Protein AF-A0A2S0KQ26-F1 (afdb_monomer_lite)

Secondary structure (DSSP, 8-state):
--HHHHHTTBTSEEEEEEE-STT-EEEEEEEEEEE-SSEEEEEEPPTT-SSPEEEEEEHHHHHTTSEEEEEPPPHHHHHHHHHHHHHHHHHHHHHHHHHHHHHHHHHTTTTSSS--

InterPro domains:
  IPR009366 Protein Veg [PF06257] (3-69)
  IPR009366 Protein Veg [PTHR40026] (3-73)

Sequence (116 aa):
MCKKDIEACIGKKVRLKTNGGRKRTIIREGIVEDCYPKVFTVRCIRKSQDDPELVTYSYIDILTDTVEIAVEPEAAEIIQENYAKLEEAIKKENEAIIAAKKAEAEEAKDSEVLED

Organism: NCBI:txid236753

Radius of gyration: 27.31 Å; chains: 1; bounding box: 54×30×84 Å

Structure (mmCIF, N/CA/C/O backbone):
data_AF-A0A2S0KQ26-F1
#
_entry.id   AF-A0A2S0KQ26-F1
#
loop_
_atom_site.group_PDB
_atom_site.id
_atom_site.type_symbol
_atom_site.label_atom_id
_atom_site.label_alt_id
_atom_site.label_comp_id
_atom_site.label_asym_id
_atom_site.label_entity_id
_atom_site.label_seq_id
_atom_site.pdbx_PDB_ins_code
_atom_site.Cartn_x
_atom_site.Cartn_y
_atom_site.Cartn_z
_atom_site.occupancy
_atom_site.B_iso_or_equiv
_atom_site.auth_seq_id
_atom_site.auth_comp_id
_atom_site.auth_asym_id
_atom_site.auth_atom_id
_atom_site.pdbx_PDB_model_num
ATOM 1 N N . MET A 1 1 ? -6.900 -8.085 -1.527 1.00 74.31 1 MET A N 1
ATOM 2 C CA . MET A 1 1 ? -7.303 -6.908 -2.325 1.00 74.31 1 MET A CA 1
ATOM 3 C C . MET A 1 1 ? -7.728 -7.362 -3.705 1.00 74.31 1 MET A C 1
ATOM 5 O O . MET A 1 1 ? -7.104 -8.252 -4.268 1.00 74.31 1 MET A O 1
ATOM 9 N N . CYS A 1 2 ? -8.789 -6.773 -4.236 1.00 84.31 2 CYS A N 1
ATOM 10 C CA . CYS A 1 2 ? -9.253 -6.950 -5.602 1.00 84.31 2 CYS A CA 1
ATOM 11 C C . CYS A 1 2 ? -8.915 -5.712 -6.449 1.00 84.31 2 CYS A C 1
ATOM 13 O O . CYS A 1 2 ? -8.474 -4.688 -5.930 1.00 84.31 2 CYS A O 1
ATOM 15 N N . LYS A 1 3 ? -9.137 -5.788 -7.766 1.00 87.94 3 LYS A N 1
ATOM 16 C CA . LYS A 1 3 ? -8.873 -4.678 -8.698 1.00 87.94 3 LYS A CA 1
ATOM 17 C C . LYS A 1 3 ? -9.499 -3.348 -8.246 1.00 87.94 3 LYS A C 1
ATOM 19 O O . LYS A 1 3 ? -8.817 -2.331 -8.281 1.00 87.94 3 LYS A O 1
ATOM 24 N N . LYS A 1 4 ? -10.751 -3.376 -7.773 1.00 91.31 4 LYS A N 1
ATOM 25 C CA . LYS A 1 4 ? -11.462 -2.181 -7.286 1.00 91.31 4 LYS A CA 1
ATOM 26 C C . LYS A 1 4 ? -10.789 -1.556 -6.063 1.00 91.31 4 LYS A C 1
ATOM 28 O O . LYS A 1 4 ? -10.747 -0.338 -5.953 1.00 91.31 4 LYS A O 1
ATOM 33 N N . ASP A 1 5 ? -10.235 -2.378 -5.173 1.00 91.69 5 ASP A N 1
ATOM 34 C CA . ASP A 1 5 ? -9.529 -1.881 -3.989 1.00 91.69 5 ASP A CA 1
ATOM 35 C C . ASP A 1 5 ? -8.268 -1.116 -4.403 1.00 91.69 5 ASP A C 1
ATOM 37 O O . ASP A 1 5 ? -7.961 -0.076 -3.833 1.00 91.69 5 ASP A O 1
ATOM 41 N N . ILE A 1 6 ? -7.554 -1.606 -5.423 1.00 92.12 6 ILE A N 1
ATOM 42 C CA . ILE A 1 6 ? -6.341 -0.961 -5.946 1.00 92.12 6 ILE A CA 1
ATOM 43 C C . ILE A 1 6 ? -6.694 0.336 -6.687 1.00 92.12 6 ILE A C 1
ATOM 45 O O . ILE A 1 6 ? -6.014 1.340 -6.501 1.00 92.12 6 ILE A O 1
ATOM 49 N N . GLU A 1 7 ? -7.786 0.352 -7.455 1.00 92.75 7 GLU A N 1
ATOM 50 C CA . GLU A 1 7 ? -8.315 1.577 -8.076 1.00 92.75 7 GLU A CA 1
ATOM 51 C C . GLU A 1 7 ? -8.688 2.634 -7.022 1.00 92.75 7 GLU A C 1
ATOM 53 O O . GLU A 1 7 ? -8.403 3.815 -7.201 1.00 92.75 7 GLU A O 1
ATOM 58 N N . ALA A 1 8 ? -9.240 2.223 -5.877 1.00 92.50 8 ALA A N 1
ATOM 59 C CA . ALA A 1 8 ? -9.524 3.119 -4.752 1.00 92.50 8 ALA A CA 1
ATOM 60 C C . ALA A 1 8 ? -8.262 3.611 -4.010 1.00 92.50 8 ALA A C 1
ATOM 62 O O . ALA A 1 8 ? -8.349 4.499 -3.159 1.00 92.50 8 ALA A O 1
ATOM 63 N N . CYS A 1 9 ? -7.093 3.039 -4.311 1.00 91.56 9 CYS A N 1
ATOM 64 C CA . CYS A 1 9 ? -5.810 3.452 -3.747 1.00 91.56 9 CYS A CA 1
ATOM 65 C C . CYS A 1 9 ? -5.066 4.477 -4.609 1.00 91.56 9 CYS A C 1
ATOM 67 O O . CYS A 1 9 ? -3.986 4.897 -4.200 1.00 91.56 9 CYS A O 1
ATOM 69 N N . ILE A 1 10 ? -5.598 4.890 -5.767 1.00 94.75 10 ILE A N 1
ATOM 70 C CA . ILE A 1 10 ? -4.990 5.946 -6.594 1.00 94.75 10 ILE A CA 1
ATOM 71 C C . ILE A 1 10 ? -4.754 7.200 -5.739 1.00 94.75 10 ILE A C 1
ATOM 73 O O . ILE A 1 10 ? -5.640 7.656 -5.019 1.00 94.75 10 ILE A O 1
ATOM 77 N N . GLY A 1 11 ? -3.533 7.734 -5.788 1.00 93.81 11 GLY A N 1
ATOM 78 C CA . GLY A 1 11 ? -3.096 8.876 -4.984 1.00 93.81 11 GLY A CA 1
ATOM 79 C C . GLY A 1 11 ? -2.723 8.550 -3.533 1.00 93.81 11 GLY A C 1
ATOM 80 O O . GLY A 1 11 ? -2.153 9.404 -2.857 1.00 93.81 11 GLY A O 1
ATOM 81 N N . LYS A 1 12 ? -2.971 7.326 -3.044 1.00 93.31 12 LYS A N 1
ATOM 82 C CA . LYS A 1 12 ? -2.595 6.904 -1.687 1.00 93.31 12 LYS A CA 1
ATOM 83 C C . LYS A 1 12 ? -1.176 6.350 -1.646 1.00 93.31 12 LYS A C 1
ATOM 85 O O . LYS A 1 12 ? -0.692 5.729 -2.598 1.00 93.31 12 LYS A O 1
ATOM 90 N N . LYS A 1 13 ? -0.516 6.548 -0.503 1.00 93.69 13 LYS A N 1
ATOM 91 C CA . LYS A 1 13 ? 0.798 5.970 -0.224 1.00 93.69 13 LYS A CA 1
ATOM 92 C C . LYS A 1 13 ? 0.643 4.487 0.108 1.00 93.69 13 LYS A C 1
ATOM 94 O O . LYS A 1 13 ? -0.212 4.092 0.898 1.00 93.69 13 LYS A O 1
ATOM 99 N N . VAL A 1 14 ? 1.462 3.663 -0.528 1.00 94.19 14 VAL A N 1
ATOM 100 C CA . VAL A 1 14 ? 1.432 2.209 -0.408 1.00 94.19 14 VAL A CA 1
ATOM 101 C C . VAL A 1 14 ? 2.835 1.658 -0.203 1.00 94.19 14 VAL A C 1
ATOM 103 O O . VAL A 1 14 ? 3.828 2.173 -0.727 1.00 94.19 14 VAL A O 1
ATOM 106 N N . ARG A 1 15 ? 2.907 0.556 0.537 1.00 94.19 15 ARG A N 1
ATOM 107 C CA . ARG A 1 15 ? 4.098 -0.271 0.690 1.00 94.19 15 ARG A CA 1
ATOM 108 C C . ARG A 1 15 ? 3.906 -1.555 -0.106 1.00 94.19 15 ARG A C 1
ATOM 110 O O . ARG A 1 15 ? 2.924 -2.267 0.077 1.00 94.19 15 ARG A O 1
ATOM 117 N N . LEU A 1 16 ? 4.859 -1.843 -0.981 1.00 93.81 16 LEU A N 1
ATOM 118 C CA . LEU A 1 16 ? 4.886 -3.023 -1.833 1.00 93.81 16 LEU A CA 1
ATOM 119 C C . LEU A 1 16 ? 5.986 -3.961 -1.361 1.00 93.81 16 LEU A C 1
ATOM 121 O O . LEU A 1 16 ? 7.145 -3.557 -1.248 1.00 93.81 16 LEU A O 1
ATOM 125 N N . LYS A 1 17 ? 5.639 -5.219 -1.122 1.00 93.94 17 LYS A N 1
ATOM 126 C CA . LYS A 1 17 ? 6.572 -6.275 -0.745 1.00 93.94 17 LYS A CA 1
ATOM 127 C C . LYS A 1 17 ? 6.556 -7.346 -1.825 1.00 93.94 17 LYS A C 1
ATOM 129 O O . LYS A 1 17 ? 5.510 -7.876 -2.169 1.00 93.94 17 LYS A O 1
ATOM 134 N N . THR A 1 18 ? 7.726 -7.641 -2.379 1.00 92.56 18 THR A N 1
ATOM 135 C CA . THR A 1 18 ? 7.874 -8.575 -3.503 1.00 92.56 18 THR A CA 1
ATOM 136 C C . THR A 1 18 ? 8.955 -9.608 -3.221 1.00 92.56 18 THR A C 1
ATOM 138 O O . THR A 1 18 ? 9.930 -9.337 -2.508 1.00 92.56 18 THR A O 1
ATOM 141 N N . ASN A 1 19 ? 8.798 -10.798 -3.798 1.00 86.19 19 ASN A N 1
ATOM 142 C CA . ASN A 1 19 ? 9.763 -11.888 -3.674 1.00 86.19 19 ASN A CA 1
ATOM 143 C C . ASN A 1 19 ? 10.803 -11.791 -4.800 1.00 86.19 19 ASN A C 1
ATOM 145 O O . ASN A 1 19 ? 10.614 -12.297 -5.900 1.00 86.19 19 ASN A O 1
ATOM 149 N N . GLY A 1 20 ? 11.939 -11.152 -4.524 1.00 75.38 20 GLY A N 1
ATOM 150 C CA . GLY A 1 20 ? 13.055 -10.965 -5.460 1.00 75.38 20 GLY A CA 1
ATOM 151 C C . GLY A 1 20 ? 13.952 -12.199 -5.652 1.00 75.38 20 GLY A C 1
ATOM 152 O O . GLY A 1 20 ? 15.126 -12.044 -5.992 1.00 75.38 20 GLY A O 1
ATOM 153 N N . GLY A 1 21 ? 13.455 -13.413 -5.376 1.00 79.50 21 GLY A N 1
ATOM 154 C CA . GLY A 1 21 ? 14.171 -14.685 -5.546 1.00 79.50 21 GLY A CA 1
ATOM 155 C C . GLY A 1 21 ? 14.247 -15.553 -4.281 1.00 79.50 21 GLY A C 1
ATOM 156 O O . GLY A 1 21 ? 13.559 -15.311 -3.294 1.00 79.50 21 GLY A O 1
ATOM 157 N N . ARG A 1 22 ? 15.122 -16.574 -4.291 1.00 79.81 22 ARG A N 1
ATOM 158 C CA . ARG A 1 22 ? 15.101 -17.720 -3.349 1.00 79.81 22 ARG A CA 1
ATOM 159 C C . ARG A 1 22 ? 15.239 -17.380 -1.854 1.00 79.81 22 ARG A C 1
ATOM 161 O O . ARG A 1 22 ? 14.946 -18.248 -1.043 1.00 79.81 22 ARG A O 1
ATOM 168 N N . LYS A 1 23 ? 15.672 -16.166 -1.485 1.00 82.94 23 LYS A N 1
ATOM 169 C CA . LYS A 1 23 ? 15.722 -15.648 -0.095 1.00 82.94 23 LYS A CA 1
ATOM 170 C C . LYS A 1 23 ? 15.713 -14.110 -0.022 1.00 82.94 23 LYS A C 1
ATOM 172 O O . LYS A 1 23 ? 16.297 -13.537 0.893 1.00 82.94 23 LYS A O 1
ATOM 177 N N . ARG A 1 24 ? 15.158 -13.416 -1.021 1.00 87.44 24 ARG A N 1
ATOM 178 C CA . ARG A 1 24 ? 15.208 -11.945 -1.076 1.00 87.44 24 ARG A CA 1
ATOM 179 C C . ARG A 1 24 ? 13.804 -11.370 -1.090 1.00 87.44 24 ARG A C 1
ATOM 181 O O . ARG A 1 24 ? 13.054 -11.615 -2.024 1.00 87.44 24 ARG A O 1
ATOM 188 N N . THR A 1 25 ? 13.491 -10.572 -0.080 1.00 89.75 25 THR A N 1
ATOM 189 C CA . THR A 1 25 ? 12.283 -9.752 -0.037 1.00 89.75 25 THR A CA 1
ATOM 190 C C . THR A 1 25 ? 12.675 -8.320 -0.364 1.00 89.75 25 THR A C 1
ATOM 192 O O . THR A 1 25 ? 13.592 -7.775 0.249 1.00 89.75 25 THR 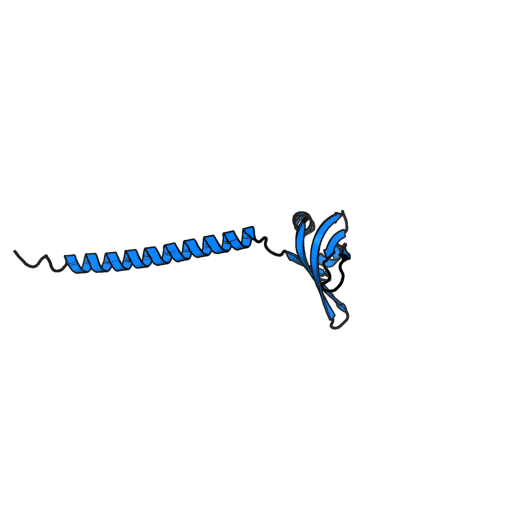A O 1
ATOM 195 N N . ILE A 1 26 ? 12.007 -7.719 -1.343 1.00 89.94 26 ILE A N 1
ATOM 196 C CA . ILE A 1 26 ? 12.215 -6.322 -1.722 1.00 89.94 26 ILE A CA 1
ATOM 197 C C . ILE A 1 26 ? 10.997 -5.540 -1.251 1.00 89.94 26 ILE A C 1
ATOM 199 O O . ILE A 1 26 ? 9.874 -5.853 -1.645 1.00 89.94 26 ILE A O 1
ATOM 203 N N . ILE A 1 27 ? 11.234 -4.532 -0.414 1.00 91.38 27 ILE A N 1
ATOM 204 C CA . ILE A 1 27 ? 10.207 -3.611 0.069 1.00 91.38 27 ILE A CA 1
ATOM 205 C C . ILE A 1 27 ? 10.410 -2.272 -0.634 1.00 91.38 27 ILE A C 1
ATOM 207 O O . ILE A 1 27 ? 11.514 -1.726 -0.631 1.00 91.38 27 ILE A O 1
ATOM 211 N N . ARG A 1 28 ? 9.344 -1.760 -1.243 1.00 91.19 28 ARG A N 1
ATOM 212 C CA . ARG A 1 28 ? 9.295 -0.448 -1.888 1.00 91.19 28 ARG A CA 1
ATOM 213 C C . ARG A 1 28 ? 8.141 0.353 -1.307 1.00 91.19 28 ARG A C 1
ATOM 215 O O . ARG A 1 28 ? 7.115 -0.215 -0.949 1.00 91.19 28 ARG A O 1
ATOM 222 N N . GLU A 1 29 ? 8.303 1.663 -1.243 1.00 92.19 29 GLU A N 1
ATOM 223 C CA . GLU A 1 29 ? 7.249 2.592 -0.837 1.00 92.19 29 GLU A CA 1
ATOM 224 C C . GLU A 1 29 ? 7.011 3.585 -1.968 1.00 92.19 29 GLU A C 1
ATOM 226 O O . GLU A 1 29 ? 7.956 4.014 -2.636 1.00 92.19 29 GLU A O 1
ATOM 231 N N . GLY A 1 30 ? 5.750 3.915 -2.216 1.00 93.81 30 GLY A N 1
ATOM 232 C CA . GLY A 1 30 ? 5.376 4.796 -3.312 1.00 93.81 30 GLY A CA 1
ATOM 233 C C . GLY A 1 30 ? 3.914 5.198 -3.282 1.00 93.81 30 GLY A C 1
ATOM 234 O O . GLY A 1 30 ? 3.185 4.834 -2.367 1.00 93.81 30 GLY A O 1
ATOM 235 N N . ILE A 1 31 ? 3.497 5.956 -4.289 1.00 95.00 31 ILE A N 1
ATOM 236 C CA . ILE A 1 31 ? 2.111 6.396 -4.474 1.00 95.00 31 ILE A CA 1
ATOM 237 C C . ILE A 1 31 ? 1.541 5.673 -5.691 1.00 95.00 31 ILE A C 1
ATOM 239 O O . ILE A 1 31 ? 2.207 5.621 -6.727 1.00 95.00 31 ILE A O 1
ATOM 243 N N . VAL A 1 32 ? 0.340 5.098 -5.579 1.00 95.75 32 VAL A N 1
ATOM 244 C CA . VAL A 1 32 ? -0.351 4.523 -6.747 1.00 95.75 32 VAL A CA 1
ATOM 245 C C . VAL A 1 32 ? -0.708 5.664 -7.692 1.00 95.75 32 VAL A C 1
ATOM 247 O O . VAL A 1 32 ? -1.431 6.580 -7.308 1.00 95.75 32 VAL A O 1
ATOM 250 N N . GLU A 1 33 ? -0.172 5.624 -8.906 1.00 95.31 33 GLU A N 1
ATOM 251 C CA . GLU A 1 33 ? -0.311 6.705 -9.878 1.00 95.31 33 GLU A CA 1
ATOM 252 C C . GLU A 1 33 ? -1.523 6.465 -10.774 1.00 95.31 33 GLU A C 1
ATOM 254 O O . GLU A 1 33 ? -2.461 7.252 -10.738 1.00 95.31 33 GLU A O 1
ATOM 259 N N . ASP A 1 34 ? -1.558 5.329 -11.476 1.00 95.88 34 ASP A N 1
ATOM 260 C CA . ASP A 1 34 ? -2.661 4.965 -12.363 1.00 95.88 34 ASP A CA 1
ATOM 261 C C . ASP A 1 34 ? -3.034 3.484 -12.249 1.00 95.88 34 ASP A C 1
ATOM 263 O O . ASP A 1 34 ? -2.215 2.612 -11.942 1.00 95.88 34 ASP A O 1
ATOM 267 N N . CYS A 1 35 ? -4.288 3.184 -12.588 1.00 95.75 35 CYS A N 1
ATOM 268 C CA . CYS A 1 35 ? -4.794 1.826 -12.748 1.00 95.75 35 CYS A CA 1
ATOM 269 C C . CYS A 1 35 ? -5.323 1.622 -14.168 1.00 95.75 35 CYS A C 1
ATOM 271 O O . CYS A 1 35 ? -6.276 2.266 -14.599 1.00 95.75 35 CYS A O 1
ATOM 273 N N . TYR A 1 36 ? -4.726 0.677 -14.885 1.00 94.75 36 TYR A N 1
ATOM 274 C CA . TYR A 1 36 ? -5.118 0.269 -16.229 1.00 94.75 36 TYR A CA 1
ATOM 275 C C . TYR A 1 36 ? -5.829 -1.085 -16.178 1.00 94.75 36 TYR A C 1
ATOM 277 O O . TYR A 1 36 ? -5.723 -1.805 -15.192 1.00 94.75 36 TYR A O 1
ATOM 285 N N . PRO A 1 37 ? -6.522 -1.531 -17.243 1.00 93.62 37 PRO A N 1
ATOM 286 C CA . PRO A 1 37 ? -7.330 -2.746 -17.182 1.00 93.62 37 PRO A CA 1
ATOM 287 C C . PRO A 1 37 ? -6.621 -4.014 -16.679 1.00 93.62 37 PRO A C 1
ATOM 289 O O . PRO A 1 37 ? -7.293 -4.853 -16.076 1.00 93.62 37 PRO A O 1
ATOM 292 N N . LYS A 1 38 ? -5.305 -4.146 -16.913 1.00 94.19 38 LYS A N 1
ATOM 293 C CA . LYS A 1 38 ? -4.495 -5.333 -16.573 1.00 94.19 38 LYS A CA 1
ATOM 294 C C . LYS A 1 38 ? -3.371 -5.078 -15.563 1.00 94.19 38 LYS A C 1
ATOM 296 O O . LYS A 1 38 ? -2.857 -6.038 -14.989 1.00 94.19 38 LYS A O 1
ATOM 301 N N . VAL A 1 39 ? -2.970 -3.826 -15.381 1.00 95.75 39 VAL A N 1
ATOM 302 C CA . VAL A 1 39 ? -1.794 -3.439 -14.596 1.00 95.75 39 VAL A CA 1
ATOM 303 C C . VAL A 1 39 ? -2.049 -2.121 -13.886 1.00 95.75 39 VAL A C 1
ATOM 305 O O . VAL A 1 39 ? -2.882 -1.338 -14.328 1.00 95.75 39 VAL A O 1
ATOM 308 N N . PHE A 1 40 ? -1.300 -1.855 -12.828 1.00 96.06 40 PHE A N 1
ATOM 309 C CA . PHE A 1 40 ? -1.290 -0.573 -12.134 1.00 96.06 40 PHE A CA 1
ATOM 310 C C . PHE A 1 40 ? 0.147 -0.078 -11.983 1.00 96.06 40 PHE A C 1
ATOM 312 O O . PHE A 1 40 ? 1.095 -0.873 -11.968 1.00 96.06 40 PHE A O 1
ATOM 319 N N . THR A 1 41 ? 0.305 1.237 -11.900 1.00 96.56 41 THR A N 1
ATOM 320 C CA . THR A 1 41 ? 1.598 1.905 -11.771 1.00 96.56 41 THR A CA 1
ATOM 321 C C . THR A 1 41 ? 1.737 2.516 -10.384 1.00 96.56 41 THR A C 1
ATOM 323 O O . THR A 1 41 ? 0.792 3.064 -9.817 1.00 96.56 41 THR A O 1
ATOM 326 N N . VAL A 1 42 ? 2.930 2.400 -9.808 1.00 96.06 42 VAL A N 1
ATOM 327 C CA . VAL A 1 42 ? 3.267 2.981 -8.510 1.00 96.06 42 VAL A CA 1
ATOM 328 C C . VAL A 1 42 ? 4.549 3.774 -8.657 1.00 96.06 42 VAL A C 1
ATOM 330 O O . VAL A 1 42 ? 5.574 3.254 -9.100 1.00 96.06 42 VAL A O 1
ATOM 333 N N . ARG A 1 43 ? 4.491 5.043 -8.270 1.00 95.31 43 ARG A N 1
ATOM 334 C CA . ARG A 1 43 ? 5.635 5.942 -8.239 1.00 95.31 43 ARG A CA 1
ATOM 335 C C . ARG A 1 43 ? 6.379 5.755 -6.924 1.00 95.31 43 ARG A C 1
ATOM 337 O O . ARG A 1 43 ? 5.937 6.238 -5.882 1.00 95.31 43 ARG A O 1
ATOM 344 N N . CYS A 1 44 ? 7.485 5.024 -6.958 1.00 92.88 44 CYS A N 1
ATOM 345 C CA . CYS A 1 44 ? 8.303 4.721 -5.792 1.00 92.88 44 CYS A CA 1
ATOM 346 C C . CYS A 1 44 ? 9.405 5.760 -5.580 1.00 92.88 44 CYS A C 1
ATOM 348 O O . CYS A 1 44 ? 10.128 6.124 -6.507 1.00 92.88 44 CYS A O 1
ATOM 350 N N . ILE A 1 45 ? 9.576 6.193 -4.331 1.00 83.44 45 ILE A N 1
ATOM 351 C CA . ILE A 1 45 ? 10.630 7.137 -3.946 1.00 83.44 45 ILE A CA 1
ATOM 352 C C . ILE A 1 45 ? 11.856 6.329 -3.515 1.00 83.44 45 ILE A C 1
ATOM 354 O O . ILE A 1 45 ? 11.779 5.498 -2.605 1.00 83.44 45 ILE A O 1
ATOM 358 N N . ARG A 1 46 ? 13.004 6.552 -4.161 1.00 79.62 46 ARG A N 1
ATOM 359 C CA . ARG A 1 46 ? 14.273 5.922 -3.775 1.00 79.62 46 ARG A CA 1
ATOM 360 C C . ARG A 1 46 ? 15.007 6.813 -2.778 1.00 79.62 46 ARG A C 1
ATOM 362 O O . ARG A 1 46 ? 15.125 8.010 -2.978 1.00 79.62 46 ARG A O 1
ATOM 369 N N . LYS A 1 47 ? 15.566 6.222 -1.716 1.00 71.31 47 LYS A N 1
ATOM 370 C CA . LYS A 1 47 ? 16.300 6.973 -0.675 1.00 71.31 47 LYS A CA 1
ATOM 371 C C . LYS A 1 47 ? 17.592 7.643 -1.166 1.00 71.31 47 LYS A C 1
ATOM 373 O O . LYS A 1 47 ? 18.129 8.478 -0.453 1.00 71.31 47 LYS A O 1
ATOM 378 N N . SER A 1 48 ? 18.128 7.231 -2.315 1.00 74.50 48 SER A N 1
ATOM 379 C CA . SER A 1 48 ? 19.462 7.625 -2.791 1.00 74.50 48 SER A CA 1
ATOM 380 C C . SER A 1 48 ? 19.469 8.277 -4.175 1.00 74.50 48 SER A C 1
ATOM 382 O O . SER A 1 48 ? 20.546 8.464 -4.732 1.00 74.50 48 SER A O 1
ATOM 384 N N . GLN A 1 49 ? 18.305 8.524 -4.777 1.00 70.38 49 GLN A N 1
ATOM 385 C CA . GLN A 1 49 ? 18.196 9.141 -6.100 1.00 70.38 49 GLN A CA 1
ATOM 386 C C . GLN A 1 49 ? 17.099 10.198 -6.063 1.00 70.38 49 GLN A C 1
ATOM 388 O O . GLN A 1 49 ? 16.044 9.948 -5.484 1.00 70.38 49 GLN A O 1
ATOM 393 N N . ASP A 1 50 ? 17.364 11.347 -6.684 1.00 72.06 50 ASP A N 1
ATOM 394 C CA . ASP A 1 50 ? 16.412 12.459 -6.772 1.00 72.06 50 ASP A CA 1
ATOM 395 C C . ASP A 1 50 ? 15.223 12.139 -7.697 1.00 72.06 50 ASP A C 1
ATOM 397 O O . ASP A 1 50 ? 14.164 12.754 -7.583 1.00 72.06 50 ASP A O 1
ATOM 401 N N . ASP A 1 51 ? 15.363 11.130 -8.564 1.00 82.38 51 ASP A N 1
ATOM 402 C CA . ASP A 1 51 ? 14.321 10.728 -9.504 1.00 82.38 51 ASP A CA 1
ATOM 403 C C . ASP A 1 51 ? 13.439 9.589 -8.957 1.00 82.38 51 ASP A C 1
ATOM 405 O O . ASP A 1 51 ? 13.951 8.542 -8.529 1.00 82.38 51 ASP A O 1
ATOM 409 N N . PRO A 1 52 ? 12.101 9.740 -9.002 1.00 86.94 52 PRO A N 1
ATOM 410 C CA . PRO A 1 52 ? 11.184 8.670 -8.645 1.00 86.94 52 PRO A CA 1
ATOM 411 C C . PRO A 1 52 ? 11.206 7.548 -9.691 1.00 86.94 52 PRO A C 1
ATOM 413 O O . PRO A 1 52 ? 11.247 7.781 -10.898 1.00 86.94 52 PRO A O 1
ATOM 416 N N . GLU A 1 53 ? 11.110 6.304 -9.226 1.00 90.69 53 GLU A N 1
ATOM 417 C CA . GLU A 1 53 ? 11.002 5.130 -10.091 1.00 90.69 53 GLU A CA 1
ATOM 418 C C . GLU A 1 53 ? 9.529 4.764 -10.282 1.00 90.69 53 GLU A C 1
ATOM 420 O O . GLU A 1 53 ? 8.839 4.433 -9.317 1.00 90.69 53 GLU A O 1
ATOM 425 N N . LEU A 1 54 ? 9.049 4.766 -11.526 1.00 92.81 54 LEU A N 1
ATOM 426 C CA . LEU A 1 54 ? 7.727 4.241 -11.852 1.00 92.81 54 LEU A CA 1
ATOM 427 C C . LEU A 1 54 ? 7.807 2.722 -12.043 1.00 92.81 54 LEU A C 1
ATOM 429 O O . LEU A 1 54 ? 8.407 2.236 -13.001 1.00 92.81 54 LEU A O 1
ATOM 433 N N . VAL A 1 55 ? 7.189 1.965 -11.140 1.00 93.38 55 VAL A N 1
ATOM 434 C CA . VAL A 1 55 ? 7.085 0.502 -11.234 1.00 93.38 55 VAL A CA 1
ATOM 435 C C . VAL A 1 55 ? 5.676 0.090 -11.629 1.00 93.38 55 VAL A C 1
ATOM 437 O O . VAL A 1 55 ? 4.695 0.702 -11.218 1.00 93.38 55 VAL A O 1
ATOM 440 N N . THR A 1 56 ? 5.575 -0.966 -12.432 1.00 95.75 56 THR A N 1
ATOM 441 C CA . THR A 1 56 ? 4.301 -1.520 -12.904 1.00 95.75 56 THR A CA 1
ATOM 442 C C . THR A 1 56 ? 4.130 -2.935 -12.374 1.00 95.75 56 THR A C 1
ATOM 444 O O . THR A 1 56 ? 5.063 -3.733 -12.461 1.00 95.75 56 THR A O 1
ATOM 447 N N . TYR A 1 57 ? 2.939 -3.253 -11.872 1.00 94.75 57 TYR A N 1
ATOM 448 C CA . TYR A 1 57 ? 2.563 -4.606 -11.456 1.00 94.75 57 TYR A CA 1
ATOM 449 C C . TYR A 1 57 ? 1.214 -4.991 -12.052 1.00 94.75 57 TYR A C 1
ATOM 451 O O . TYR A 1 57 ? 0.375 -4.138 -12.347 1.00 94.75 57 TYR A O 1
ATOM 459 N N . SER A 1 58 ? 0.996 -6.287 -12.245 1.00 95.56 58 SER A N 1
ATOM 460 C CA . SER A 1 58 ? -0.288 -6.813 -12.693 1.00 95.56 58 SER A CA 1
ATOM 461 C C . SER A 1 58 ? -1.196 -7.141 -11.512 1.00 95.56 58 SER A C 1
ATOM 463 O O . SER A 1 58 ? -0.746 -7.416 -10.402 1.00 95.56 58 SER A O 1
ATOM 465 N N . TYR A 1 59 ? -2.504 -7.183 -11.758 1.00 94.50 59 TYR A N 1
ATOM 466 C CA . TYR A 1 59 ? -3.445 -7.691 -10.754 1.00 94.50 59 TYR A CA 1
ATOM 467 C C . TYR A 1 59 ? -3.220 -9.172 -10.439 1.00 94.50 59 TYR A C 1
ATOM 469 O O . TYR A 1 59 ? -3.547 -9.618 -9.344 1.00 94.50 59 TYR A O 1
ATOM 477 N N . ILE A 1 60 ? -2.652 -9.928 -11.383 1.00 94.19 60 ILE A N 1
ATOM 478 C CA . ILE A 1 60 ? -2.302 -11.332 -11.171 1.00 94.19 60 ILE A CA 1
ATOM 479 C C . ILE A 1 60 ? -1.222 -11.429 -10.094 1.00 94.19 60 ILE A C 1
ATOM 481 O O . ILE A 1 60 ? -1.353 -12.267 -9.216 1.00 94.19 60 ILE A O 1
ATOM 485 N N . ASP A 1 61 ? -0.237 -10.526 -10.090 1.00 92.94 61 ASP A N 1
ATOM 486 C CA . ASP A 1 61 ? 0.842 -10.540 -9.095 1.00 92.94 61 ASP A CA 1
ATOM 487 C C . ASP A 1 61 ? 0.332 -10.376 -7.657 1.00 92.94 61 ASP A C 1
ATOM 489 O O . ASP A 1 61 ? 0.906 -10.952 -6.735 1.00 92.94 61 ASP A O 1
ATOM 493 N N . ILE A 1 62 ? -0.754 -9.617 -7.475 1.00 91.94 62 ILE A N 1
ATOM 494 C CA . ILE A 1 62 ? -1.461 -9.476 -6.192 1.00 91.94 62 ILE A CA 1
ATOM 495 C C . ILE A 1 62 ? -2.205 -10.775 -5.861 1.00 91.94 62 ILE A C 1
ATOM 497 O O . ILE A 1 62 ? -2.169 -11.242 -4.730 1.00 91.94 62 ILE A O 1
ATOM 501 N N . LEU A 1 63 ? -2.904 -11.352 -6.845 1.00 91.44 63 LEU A N 1
ATOM 502 C CA . LEU A 1 63 ? -3.698 -12.572 -6.666 1.00 91.44 63 LEU A CA 1
ATOM 503 C C . LEU A 1 63 ? -2.840 -13.812 -6.391 1.00 91.44 63 LEU A C 1
ATOM 505 O O . LEU A 1 63 ? -3.334 -14.761 -5.790 1.00 91.44 63 LEU A O 1
ATOM 509 N N . THR A 1 64 ? -1.593 -13.828 -6.860 1.00 91.75 64 THR A N 1
ATOM 510 C CA . THR A 1 64 ? -0.649 -14.937 -6.674 1.00 91.75 64 THR A CA 1
ATOM 511 C C . THR A 1 64 ? 0.354 -14.688 -5.548 1.00 91.75 64 THR A C 1
ATOM 513 O O . THR A 1 64 ? 1.353 -15.400 -5.475 1.00 91.75 64 THR A O 1
ATOM 516 N N . ASP A 1 65 ? 0.135 -13.663 -4.714 1.00 90.00 65 ASP A N 1
ATOM 517 C CA . ASP A 1 65 ? 1.020 -13.257 -3.610 1.00 90.00 65 ASP A CA 1
ATOM 518 C C . ASP A 1 65 ? 2.484 -13.007 -4.033 1.00 90.00 65 ASP A C 1
ATOM 520 O O . ASP A 1 65 ? 3.421 -13.030 -3.229 1.00 90.00 65 ASP A O 1
ATOM 524 N N . THR A 1 66 ? 2.710 -12.740 -5.321 1.00 92.00 66 THR A N 1
ATOM 525 C CA . THR A 1 66 ? 4.020 -12.330 -5.843 1.00 92.00 66 THR A CA 1
ATOM 526 C C . THR A 1 66 ? 4.348 -10.912 -5.373 1.00 92.00 66 THR A C 1
ATOM 528 O O . THR A 1 66 ? 5.518 -10.566 -5.163 1.00 92.00 66 THR A O 1
ATOM 531 N N . VAL A 1 67 ? 3.297 -10.102 -5.206 1.00 93.31 67 VAL A N 1
ATOM 532 C CA . VAL A 1 67 ? 3.317 -8.728 -4.717 1.00 93.31 67 VAL A CA 1
ATOM 533 C C . VAL A 1 67 ? 2.271 -8.586 -3.617 1.00 93.31 67 VAL A C 1
ATOM 535 O O . VAL A 1 67 ? 1.071 -8.644 -3.866 1.00 93.31 67 VAL A O 1
ATOM 538 N N . GLU A 1 68 ? 2.726 -8.320 -2.403 1.00 93.44 68 GLU A N 1
ATOM 539 C CA . GLU A 1 68 ? 1.873 -7.885 -1.304 1.00 93.44 68 GLU A CA 1
ATOM 540 C C . GLU A 1 68 ? 1.814 -6.351 -1.299 1.00 93.44 68 GLU A C 1
ATOM 542 O O . GLU A 1 68 ? 2.849 -5.680 -1.374 1.00 93.44 68 GLU A O 1
ATOM 547 N N . ILE A 1 69 ? 0.611 -5.789 -1.188 1.00 93.31 69 ILE A N 1
ATOM 548 C CA . ILE A 1 69 ? 0.370 -4.346 -1.101 1.00 93.31 69 ILE A CA 1
ATOM 549 C C . ILE A 1 69 ? -0.260 -4.011 0.254 1.00 93.31 69 ILE A C 1
ATOM 551 O O . ILE A 1 69 ? -1.193 -4.675 0.703 1.00 93.31 69 ILE A O 1
ATOM 555 N N . ALA A 1 70 ? 0.253 -2.974 0.906 1.00 93.44 70 ALA A N 1
ATOM 556 C CA . ALA A 1 70 ? -0.305 -2.423 2.132 1.00 93.44 70 ALA A CA 1
ATOM 557 C C . ALA A 1 70 ? -0.513 -0.919 1.9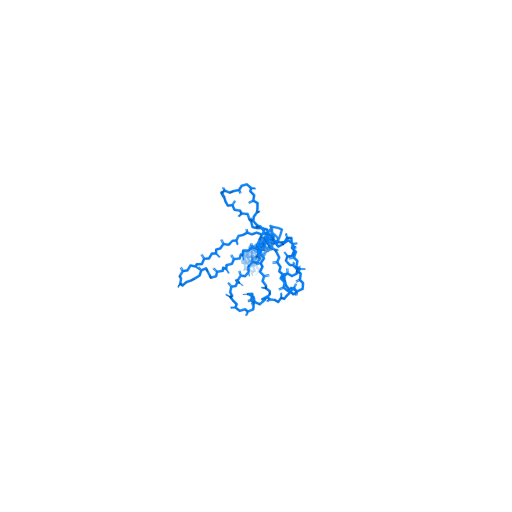55 1.00 93.44 70 ALA A C 1
ATOM 559 O O . ALA A 1 70 ? 0.416 -0.209 1.568 1.00 93.44 70 ALA A O 1
ATOM 560 N N . VAL A 1 71 ? -1.726 -0.442 2.225 1.00 92.19 71 VAL A N 1
ATOM 561 C CA . VAL A 1 71 ? -2.055 0.987 2.187 1.00 92.19 71 VAL A CA 1
ATOM 562 C C . VAL A 1 71 ? -1.578 1.624 3.484 1.00 92.19 71 VAL A C 1
ATOM 564 O O . VAL A 1 71 ? -1.832 1.093 4.565 1.00 92.19 71 VAL A O 1
ATOM 567 N N . GLU A 1 72 ? -0.859 2.735 3.379 1.00 88.50 72 GLU A N 1
ATOM 568 C CA . GLU A 1 72 ? -0.470 3.521 4.544 1.00 88.50 72 GLU A CA 1
ATOM 569 C C . GLU A 1 72 ? -1.652 4.430 4.919 1.00 88.50 72 GLU A C 1
ATOM 571 O O . GLU A 1 72 ? -2.143 5.151 4.044 1.00 88.50 72 GLU A O 1
ATOM 576 N N . PRO A 1 73 ? -2.156 4.361 6.166 1.00 84.25 73 PRO A N 1
ATOM 577 C CA . PRO A 1 73 ? -3.299 5.161 6.584 1.00 84.25 73 PRO A CA 1
ATOM 578 C C . PRO A 1 73 ? -2.971 6.647 6.467 1.00 84.25 73 PRO A C 1
ATOM 580 O O . PRO A 1 73 ? -1.845 7.081 6.733 1.00 84.25 73 PRO A O 1
ATOM 583 N N . GLU A 1 74 ? -3.958 7.431 6.047 1.00 83.44 74 GLU A N 1
ATOM 584 C CA . GLU A 1 74 ? -3.761 8.864 5.880 1.00 83.44 74 GLU A CA 1
ATOM 585 C C . GLU A 1 74 ? -3.582 9.528 7.251 1.00 83.44 74 GLU A C 1
ATOM 587 O O . GLU A 1 74 ? -4.190 9.117 8.241 1.00 83.44 74 GLU A O 1
ATOM 592 N N . ALA A 1 75 ? -2.764 10.582 7.333 1.00 81.56 75 ALA A N 1
ATOM 593 C CA . ALA A 1 75 ? -2.523 11.273 8.601 1.00 81.56 75 ALA A CA 1
ATOM 594 C C . ALA A 1 75 ? -3.834 11.732 9.264 1.00 81.56 75 ALA A C 1
ATOM 596 O O . ALA A 1 75 ? -3.965 11.649 10.481 1.00 81.56 75 ALA A O 1
ATOM 597 N N . ALA A 1 76 ? -4.821 12.150 8.466 1.00 81.56 76 ALA A N 1
ATOM 598 C CA . ALA A 1 76 ? -6.149 12.506 8.951 1.00 81.56 76 ALA A CA 1
ATOM 599 C C . ALA A 1 76 ? -6.874 11.320 9.611 1.00 81.56 76 ALA A C 1
ATOM 601 O O . ALA A 1 76 ? -7.438 11.493 10.688 1.00 81.56 76 ALA A O 1
ATOM 602 N N . GLU A 1 77 ? -6.820 10.124 9.017 1.00 81.69 77 GLU A N 1
ATOM 603 C CA . GLU A 1 77 ? -7.423 8.909 9.586 1.00 81.69 77 GLU A CA 1
ATOM 604 C C . GLU A 1 77 ? -6.757 8.544 10.920 1.00 81.69 77 GLU A C 1
ATOM 606 O O . GLU A 1 77 ? -7.453 8.326 11.910 1.00 81.69 77 GLU A O 1
ATOM 611 N N . ILE A 1 78 ? -5.419 8.582 10.979 1.00 84.88 78 ILE A N 1
ATOM 612 C CA . ILE A 1 78 ? -4.651 8.324 12.211 1.00 84.88 78 ILE A CA 1
ATOM 613 C C . ILE A 1 78 ? -5.039 9.321 13.308 1.00 84.88 78 ILE A C 1
ATOM 615 O O . ILE A 1 78 ? -5.251 8.949 14.462 1.00 84.88 78 ILE A O 1
ATOM 619 N N . ILE A 1 79 ? -5.113 10.606 12.959 1.00 88.56 79 ILE A N 1
ATOM 620 C CA . ILE A 1 79 ? -5.452 11.675 13.897 1.00 88.56 79 ILE A CA 1
ATOM 621 C C . ILE A 1 79 ? -6.875 11.481 14.439 1.00 88.56 79 ILE A C 1
ATOM 623 O O . ILE A 1 79 ? -7.067 11.552 15.651 1.00 88.56 79 ILE A O 1
ATOM 627 N N . GLN A 1 80 ? -7.853 11.191 13.576 1.00 85.56 80 GLN A N 1
ATOM 628 C CA . GLN A 1 80 ? -9.237 10.929 13.988 1.00 85.56 80 GLN A CA 1
ATOM 629 C C . GLN A 1 80 ? -9.345 9.708 14.904 1.00 85.56 80 GLN A C 1
ATOM 631 O O . GLN A 1 80 ? -9.981 9.777 15.954 1.00 85.56 80 GLN A O 1
ATOM 636 N N . GLU A 1 81 ? -8.678 8.609 14.550 1.00 88.31 81 GLU A N 1
ATOM 637 C CA . GLU A 1 81 ? -8.654 7.401 15.374 1.00 88.31 81 GLU A CA 1
ATOM 638 C C . GLU A 1 81 ? -8.049 7.680 16.760 1.00 88.31 81 GLU A C 1
ATOM 640 O O . GLU A 1 81 ? -8.565 7.214 17.778 1.00 88.31 81 GLU A O 1
ATOM 645 N N . ASN A 1 82 ? -6.984 8.484 16.819 1.00 93.81 82 ASN A N 1
ATOM 646 C CA . ASN A 1 82 ? -6.369 8.887 18.080 1.00 93.81 82 ASN A CA 1
ATOM 647 C C . ASN A 1 82 ? -7.298 9.767 18.927 1.00 93.81 82 ASN A C 1
ATOM 649 O O . ASN A 1 82 ? -7.407 9.527 20.129 1.00 93.81 82 ASN A O 1
ATOM 653 N N . TYR A 1 83 ? -7.982 10.750 18.329 1.00 93.75 83 TYR A N 1
ATOM 654 C CA . TYR A 1 83 ? -8.945 11.586 19.052 1.00 93.75 83 TYR A CA 1
ATOM 655 C C . TYR A 1 83 ? -10.120 10.766 19.595 1.00 93.75 83 TYR A C 1
ATOM 657 O O . TYR A 1 83 ? -10.453 10.916 20.766 1.00 93.75 83 TYR A O 1
ATOM 665 N N . ALA A 1 84 ? -10.681 9.839 18.813 1.00 94.38 84 ALA A N 1
ATOM 666 C CA . ALA A 1 84 ? -11.769 8.971 19.271 1.00 94.38 84 ALA A CA 1
ATOM 667 C C . ALA A 1 84 ? -11.355 8.106 20.478 1.00 94.38 84 ALA A C 1
ATOM 669 O O . ALA A 1 84 ? -12.079 8.023 21.471 1.00 94.38 84 ALA A O 1
ATOM 670 N N . LYS A 1 85 ? -10.151 7.513 20.433 1.00 93.12 85 LYS A N 1
ATOM 671 C CA . LYS A 1 85 ? -9.586 6.757 21.566 1.00 93.12 85 LYS A CA 1
ATOM 672 C C . 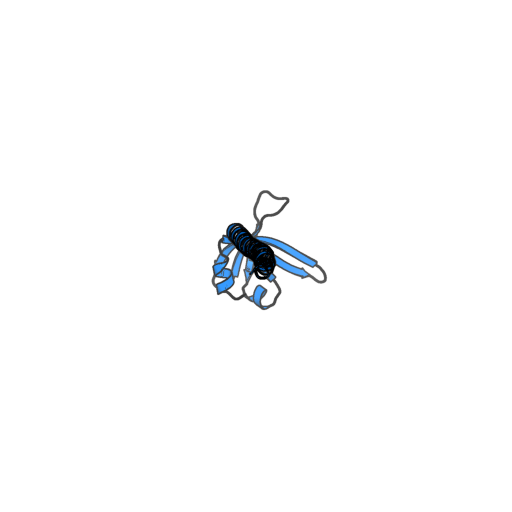LYS A 1 85 ? -9.383 7.637 22.801 1.00 93.12 85 LYS A C 1
ATOM 674 O O . LYS A 1 85 ? -9.599 7.181 23.923 1.00 93.12 85 LYS A O 1
ATOM 679 N N . LEU A 1 86 ? -8.963 8.887 22.602 1.00 92.62 86 LEU A N 1
ATOM 680 C CA . LEU A 1 86 ? -8.775 9.850 23.684 1.00 92.62 86 LEU A CA 1
ATOM 681 C C . LEU A 1 86 ? -10.115 10.230 24.335 1.00 92.62 86 LEU A C 1
ATOM 683 O O . LEU A 1 86 ? -10.206 10.259 25.559 1.00 92.62 86 LEU A O 1
ATOM 687 N N . GLU A 1 87 ? -11.158 10.4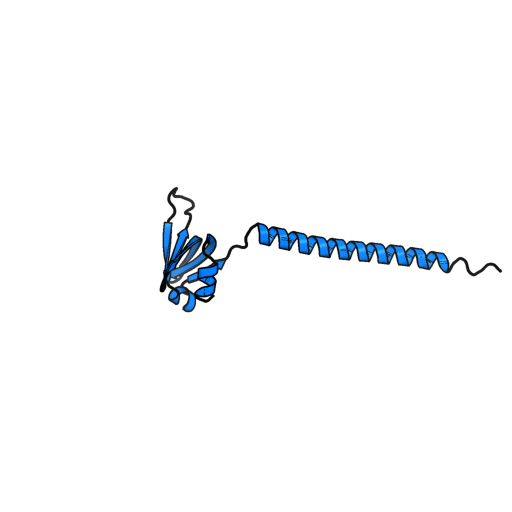83 23.543 1.00 94.06 87 GLU A N 1
ATOM 688 C CA . GLU A 1 87 ? -12.497 10.817 24.045 1.00 94.06 87 GLU A CA 1
ATOM 689 C C . GLU A 1 87 ? -13.105 9.679 24.871 1.00 94.06 87 GLU A C 1
ATOM 691 O O . GLU A 1 87 ? -13.663 9.926 25.942 1.00 94.06 87 GLU A O 1
ATOM 696 N N . GLU A 1 88 ? -12.957 8.429 24.422 1.00 93.88 88 GLU A N 1
ATOM 697 C CA . GLU A 1 88 ? -13.410 7.256 25.175 1.00 93.88 88 GLU A CA 1
ATOM 698 C C . GLU A 1 88 ? -12.667 7.122 26.514 1.00 93.88 88 GLU A C 1
ATOM 700 O O . GLU A 1 88 ? -13.292 6.888 27.553 1.00 93.88 88 GLU A O 1
ATOM 705 N N . ALA A 1 89 ? -11.347 7.339 26.515 1.00 94.31 89 ALA A N 1
ATOM 706 C CA . ALA A 1 89 ? -10.538 7.324 27.731 1.00 94.31 89 ALA A CA 1
ATOM 707 C C . ALA A 1 89 ? -10.964 8.426 28.717 1.00 94.31 89 ALA A C 1
ATOM 709 O O . ALA A 1 89 ? -11.195 8.137 29.891 1.00 94.31 89 ALA A O 1
ATOM 710 N N . ILE A 1 90 ? -11.153 9.659 28.231 1.00 95.62 90 ILE A N 1
ATOM 711 C CA . ILE A 1 90 ? -11.625 10.795 29.039 1.00 95.62 90 ILE A CA 1
ATOM 712 C C . ILE A 1 90 ? -13.017 10.508 29.611 1.00 95.62 90 ILE A C 1
ATOM 714 O O . ILE A 1 90 ? -13.275 10.782 30.783 1.00 95.62 90 ILE A O 1
ATOM 718 N N . LYS A 1 91 ? -13.928 9.938 28.814 1.00 95.50 91 LYS A N 1
ATOM 719 C CA . LYS A 1 91 ? -15.275 9.582 29.274 1.00 95.50 91 LYS A CA 1
ATOM 720 C C . LYS A 1 91 ? -15.224 8.548 30.396 1.00 95.50 91 LYS A C 1
ATOM 722 O O . LYS A 1 91 ? -15.869 8.742 31.422 1.00 95.50 91 LYS A O 1
ATOM 727 N N . LYS A 1 92 ? -14.426 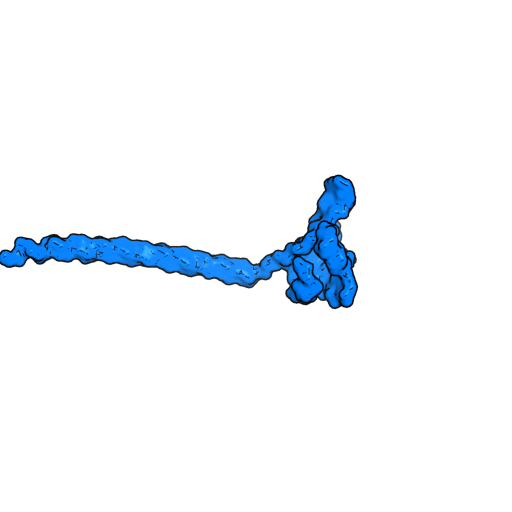7.493 30.224 1.00 94.31 92 LYS A N 1
ATOM 728 C CA . LYS A 1 92 ? -14.244 6.441 31.229 1.00 94.31 92 LYS A CA 1
ATOM 729 C C . LYS A 1 92 ? -13.659 6.990 32.532 1.00 94.31 92 LYS A C 1
ATOM 731 O O . LYS A 1 92 ? -14.104 6.611 33.613 1.00 94.31 92 LYS A O 1
ATOM 736 N N . GLU A 1 93 ? -12.685 7.890 32.437 1.00 94.69 93 GLU A N 1
ATOM 737 C CA . GLU A 1 93 ? -12.080 8.536 33.603 1.00 94.69 93 GLU A CA 1
ATOM 738 C C . GLU A 1 93 ? -13.075 9.453 34.326 1.00 94.69 93 GLU A C 1
ATOM 740 O O . GLU A 1 93 ? -13.224 9.366 35.544 1.00 94.69 93 GLU A O 1
ATOM 745 N N . ASN A 1 94 ? -13.849 10.249 33.587 1.00 93.94 94 ASN A N 1
ATOM 746 C CA . ASN A 1 94 ? -14.897 11.090 34.166 1.00 93.94 94 ASN A CA 1
ATOM 747 C C . ASN A 1 94 ? -16.011 10.270 34.832 1.00 93.94 94 ASN A C 1
ATOM 749 O O . ASN A 1 94 ? -16.458 10.628 35.919 1.00 93.94 94 ASN A O 1
ATOM 753 N N . GLU A 1 95 ? -16.448 9.165 34.226 1.00 94.00 95 GLU A N 1
ATOM 754 C CA . GLU A 1 95 ? -17.430 8.256 34.829 1.00 94.00 95 GLU A CA 1
ATOM 755 C C . GLU A 1 95 ? -16.910 7.646 36.137 1.00 94.00 95 GLU A C 1
ATOM 757 O O . GLU A 1 95 ? -17.649 7.599 37.122 1.00 94.00 95 GLU A O 1
ATOM 762 N N . ALA A 1 96 ? -15.634 7.250 36.186 1.00 91.06 96 ALA A N 1
ATOM 763 C CA . ALA A 1 96 ? -15.005 6.750 37.407 1.00 91.06 96 ALA A CA 1
ATOM 764 C C . ALA A 1 96 ? -14.938 7.828 38.503 1.00 91.06 96 ALA A C 1
ATOM 766 O O . ALA A 1 96 ? -15.281 7.558 39.655 1.00 91.06 96 ALA A O 1
ATOM 767 N N . ILE A 1 97 ? -14.564 9.063 38.145 1.00 90.31 97 ILE A N 1
ATOM 768 C CA . ILE A 1 97 ? -14.549 10.204 39.072 1.00 90.31 97 ILE A CA 1
ATOM 769 C C . ILE A 1 97 ? -15.959 10.485 39.607 1.00 90.31 97 ILE A C 1
ATOM 771 O O . ILE A 1 97 ? -16.130 10.708 40.805 1.00 90.31 97 ILE A O 1
ATOM 775 N N . ILE A 1 98 ? -16.977 10.468 38.743 1.00 90.62 98 ILE A N 1
ATOM 776 C CA . ILE A 1 98 ? -18.376 10.680 39.139 1.00 90.62 98 ILE A CA 1
ATOM 777 C C . ILE A 1 98 ? -18.846 9.565 40.078 1.00 90.62 98 ILE A C 1
ATOM 779 O O . ILE A 1 98 ? -19.480 9.860 41.089 1.00 90.62 98 ILE A O 1
ATOM 783 N N . ALA A 1 99 ? -18.523 8.304 39.781 1.00 90.69 99 ALA A N 1
ATOM 784 C CA . ALA A 1 99 ? -18.879 7.170 40.629 1.00 90.69 99 ALA A CA 1
ATOM 785 C C . ALA A 1 99 ? -18.233 7.268 42.022 1.00 90.69 99 ALA A C 1
ATOM 787 O O . ALA A 1 99 ? -18.927 7.082 43.020 1.00 90.69 99 ALA A O 1
ATOM 788 N N . ALA A 1 100 ? -16.949 7.631 42.100 1.00 87.50 100 ALA A N 1
ATOM 789 C CA . ALA A 1 100 ? -16.245 7.827 43.369 1.00 87.50 100 ALA A CA 1
ATOM 790 C C . ALA A 1 100 ? -16.846 8.981 44.189 1.00 87.50 100 ALA A C 1
ATOM 792 O O . ALA A 1 100 ? -17.180 8.802 45.357 1.00 87.50 100 ALA A O 1
ATOM 793 N N . LYS A 1 101 ? -17.089 10.136 43.553 1.00 88.88 101 LYS A N 1
ATOM 794 C CA . LYS A 1 101 ? -17.729 11.288 44.211 1.00 88.88 101 LYS A CA 1
ATOM 795 C C . LYS A 1 101 ? -19.152 10.991 44.685 1.00 88.88 101 LYS A C 1
ATOM 797 O O . LYS A 1 101 ? -19.596 11.548 45.683 1.00 88.88 101 LYS A O 1
ATOM 802 N N . LYS A 1 102 ? -19.893 10.147 43.959 1.00 86.50 102 LYS A N 1
ATOM 803 C CA . LYS A 1 102 ? -21.244 9.734 44.353 1.00 86.50 102 LYS A CA 1
ATOM 804 C C . LYS A 1 102 ? -21.217 8.805 45.570 1.00 86.50 102 LYS A C 1
ATOM 806 O O . LYS A 1 102 ? -22.050 8.990 46.448 1.00 86.50 102 LYS A O 1
ATOM 811 N N . ALA A 1 103 ? -20.266 7.871 45.637 1.00 81.69 103 ALA A N 1
ATOM 812 C CA . ALA A 1 103 ? -20.092 6.987 46.791 1.00 81.69 103 ALA A CA 1
ATOM 813 C C . ALA A 1 103 ? -19.769 7.777 48.075 1.00 81.69 103 ALA A C 1
ATOM 815 O O . ALA A 1 103 ? -20.430 7.576 49.088 1.00 81.69 103 ALA A O 1
ATOM 816 N N . GLU A 1 104 ? -18.853 8.752 48.004 1.00 80.69 104 GLU A N 1
ATOM 817 C CA . GLU A 1 104 ? -18.520 9.631 49.143 1.00 80.69 104 GLU A CA 1
ATOM 818 C C . GLU A 1 104 ? -19.727 10.455 49.638 1.00 80.69 104 GLU A C 1
ATOM 820 O O . GLU A 1 104 ? -19.878 10.698 50.834 1.00 80.69 104 GLU A O 1
ATOM 825 N N . ALA A 1 105 ? -20.616 10.883 48.734 1.00 74.38 105 ALA A N 1
ATOM 826 C CA . ALA A 1 105 ? -21.807 11.660 49.085 1.00 74.38 105 ALA A CA 1
ATOM 827 C C . ALA A 1 105 ? -22.965 10.815 49.653 1.00 74.38 105 ALA A C 1
ATOM 829 O O . ALA A 1 105 ? -23.883 11.374 50.256 1.00 74.38 105 ALA A O 1
ATOM 830 N N . GLU A 1 106 ? -22.966 9.501 49.421 1.00 68.56 106 GLU A N 1
ATOM 831 C CA . GLU A 1 106 ? -23.969 8.564 49.943 1.00 68.56 106 GLU A CA 1
ATOM 832 C C . GLU A 1 106 ? -23.570 8.081 51.348 1.00 68.56 106 GLU A C 1
ATOM 834 O O . GLU A 1 106 ? -24.407 8.061 52.246 1.00 68.56 106 GLU A O 1
ATOM 839 N N . GLU A 1 107 ? -22.272 7.868 51.589 1.00 64.25 107 GLU A N 1
ATOM 840 C CA . GLU A 1 107 ? -21.710 7.523 52.906 1.00 64.25 107 GLU A CA 1
ATOM 841 C C . GLU A 1 107 ? -21.887 8.650 53.950 1.00 64.25 107 GLU A C 1
ATOM 843 O O . GLU A 1 107 ? -22.045 8.387 55.140 1.00 64.25 107 GLU A O 1
ATOM 848 N N . ALA A 1 108 ? -21.949 9.913 53.508 1.00 63.59 108 ALA A N 1
ATOM 849 C CA . ALA A 1 108 ? -22.204 11.071 54.372 1.00 63.59 108 ALA A CA 1
ATOM 850 C C . ALA A 1 108 ? -23.682 11.250 54.786 1.00 63.59 108 ALA A C 1
ATOM 852 O O . ALA A 1 108 ? -23.966 12.051 55.674 1.00 63.59 108 ALA A O 1
ATOM 853 N N . LYS A 1 109 ? -24.631 10.540 54.153 1.00 58.81 109 LYS A N 1
ATOM 854 C CA . LYS A 1 109 ? -26.073 10.644 54.464 1.00 58.81 109 LYS A CA 1
ATOM 855 C C . LYS A 1 109 ? -26.558 9.604 55.476 1.00 58.81 109 LYS A C 1
ATOM 857 O O . LYS A 1 109 ? -27.545 9.858 56.160 1.00 58.81 109 LYS A O 1
ATOM 862 N N . ASP A 1 110 ? -25.851 8.485 55.628 1.00 55.78 110 ASP A N 1
ATOM 863 C CA . ASP A 1 110 ? -26.194 7.446 56.611 1.00 55.78 110 ASP A CA 1
ATOM 864 C C . ASP A 1 110 ? -25.809 7.826 58.057 1.00 55.78 110 ASP A C 1
ATOM 866 O O . ASP A 1 110 ? -26.299 7.219 59.009 1.00 55.78 110 ASP A O 1
ATOM 870 N N . SER A 1 111 ? -24.988 8.865 58.258 1.00 54.41 111 SER A N 1
ATOM 871 C CA . SER A 1 111 ? -24.627 9.372 59.593 1.00 54.41 111 SER A CA 1
ATOM 872 C C . SER A 1 111 ? -25.611 10.389 60.193 1.00 54.41 111 SER A C 1
ATOM 874 O O . SER A 1 111 ? -25.425 10.785 61.339 1.00 54.41 111 SER A O 1
ATOM 876 N N . GLU A 1 112 ? -26.648 10.817 59.462 1.00 55.53 112 GLU A N 1
ATOM 877 C CA . GLU A 1 112 ? -27.568 11.894 59.884 1.00 55.53 112 GLU A CA 1
ATOM 878 C C . GLU A 1 112 ? -28.945 11.387 60.389 1.00 55.53 112 GLU A C 1
ATOM 880 O O . GLU A 1 112 ? -29.812 12.188 60.712 1.00 55.53 112 GLU A O 1
ATOM 885 N N . VAL A 1 113 ? -29.166 10.064 60.500 1.00 51.09 113 VAL A N 1
ATOM 886 C CA . VAL A 1 113 ? -30.471 9.457 60.886 1.00 51.09 113 VAL A CA 1
ATOM 887 C C . VAL A 1 113 ? -30.529 8.995 62.362 1.00 51.09 113 VAL A C 1
ATOM 889 O O . VAL A 1 113 ? -31.414 8.236 62.743 1.00 51.09 113 VAL A O 1
ATOM 892 N N . LEU A 1 114 ? -29.609 9.428 63.234 1.00 52.62 114 LEU A N 1
ATOM 893 C CA . LEU A 1 114 ? -29.566 8.986 64.646 1.00 52.62 114 LEU A CA 1
ATOM 894 C C . LEU A 1 114 ? -29.839 10.070 65.702 1.00 52.62 114 LEU A C 1
ATOM 896 O O . LEU A 1 114 ? -29.565 9.842 66.878 1.00 52.62 114 LEU A O 1
ATOM 900 N N . GLU A 1 115 ? -30.435 11.200 65.325 1.00 46.25 115 GLU A N 1
ATOM 901 C CA . GLU A 1 115 ? -30.951 12.179 66.291 1.00 46.25 115 GLU A CA 1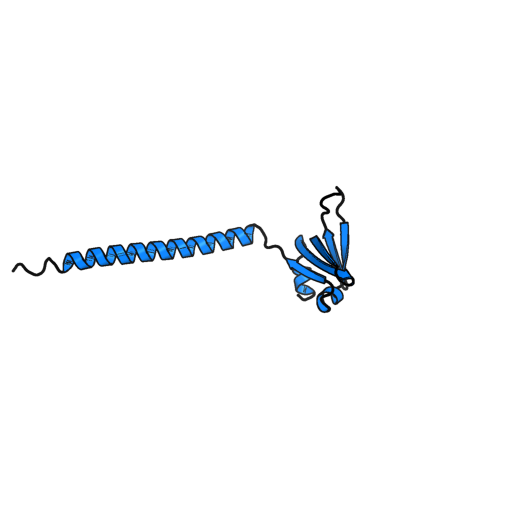
ATOM 902 C C . GLU A 1 115 ? -32.426 12.505 66.006 1.00 46.25 115 GLU A C 1
ATOM 904 O O . GLU A 1 115 ? -32.720 13.365 65.186 1.00 46.25 115 GLU A O 1
ATOM 909 N N . ASP A 1 116 ? -33.334 11.789 66.680 1.00 41.47 116 ASP A N 1
ATOM 910 C CA . ASP A 1 116 ? -34.666 12.253 67.118 1.00 41.47 116 ASP A CA 1
ATOM 911 C C . ASP A 1 116 ? -35.135 11.422 68.332 1.00 41.47 116 ASP A C 1
ATOM 913 O O . ASP A 1 116 ? -34.979 10.174 68.309 1.00 41.47 116 ASP A O 1
#

Foldseek 3Di:
DALVVLQVQAQFKKWKWADPDDPDIDIWIFGFHDRDPFKTWTFTDDPPDPHTDIDIDGRVCCVVVRMDMDTDDDPVVVVVVVVVVVVVVVVVVVVVVVVVVVVVVVVVVVVPPPDD

pLDDT: mean 86.59, std 11.87, range [41.47, 96.56]